Protein AF-A0A7D9D188-F1 (afdb_monomer)

Solvent-accessible surface area (backbone atoms only — not comparable to full-atom values): 8236 Å² total; per-residue (Å²): 140,84,86,80,82,79,81,78,79,70,70,70,70,59,57,54,55,50,53,53,52,50,51,52,51,54,50,52,52,49,52,51,51,50,53,53,51,50,52,52,54,49,52,53,52,53,50,50,49,39,63,75,71,56,71,59,84,74,55,72,69,56,54,47,49,55,50,55,50,52,50,52,51,54,51,41,43,72,74,37,50,71,63,43,50,53,51,52,51,50,49,63,72,70,53,53,80,68,51,58,52,52,53,50,52,51,52,54,49,53,54,49,51,51,53,49,50,51,30,62,76,64,74,38,96,71,79,77,84,83,89,63,87,79,82,84,126

pLDDT: mean 82.44, std 14.21, range [43.44, 97.19]

Radius of gyration: 33.03 Å; Cα contacts (8 Å, |Δi|>4): 12; chains: 1; bounding box: 96×45×80 Å

Secondary structure (DSSP, 8-state):
-----------HHHHHHHHHHHHHHHHHHHHHHHHHHHHHHHHHHHHHHHHHTT-SPPPHHHHHHHHHHHHHHHHHHHH-HHHHHHHHHHHHHH--HHHHHHHHHHHHHHHHHHHHHHHHHHT-SSS----SPPP--

Foldseek 3Di:
DDDDDDPPPDPPVVVVVVVVVVVVVVVVVVVVVVVVVVVVVVVVVVVVCCVVVVVDDDDPVVVVVVVVVVVVLVVCCVPPVPVSVVVVVVVVVPDDPVVVVVVVVVVVVVVVVVVVVVCVVQVHPDDHPP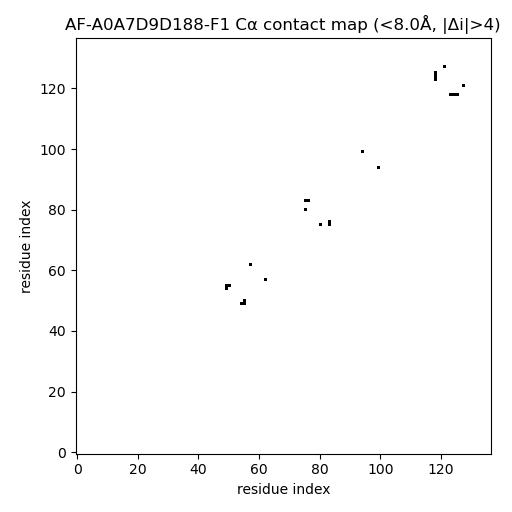PDDDDDD

Mean predicted aligned error: 13.17 Å

InterPro domains:
  IPR006808 ATP synthase F0 complex subunit G, mitochondrial [PF04718] (27-128)

Organism: Dekkera bruxellensis (NCBI:txid5007)

Sequence (137 aa):
MFARQGIRSASRFGVRKASTASSVVSKVTGFANCSWYWTKVFGNVAKQIYIKEGLTPPNASEFRKVYDDAVKQGLLLVRDPKRYSTSLLRVAQTSTSGDYLKYGCYLIQILGFFALGEIVGRRKLAGYPDYGPKKSD

Structure (mmCIF, N/CA/C/O backbone):
data_AF-A0A7D9D188-F1
#
_entry.id   AF-A0A7D9D188-F1
#
loop_
_atom_site.group_PDB
_atom_site.id
_atom_site.type_symbol
_atom_site.label_atom_id
_atom_site.label_alt_id
_atom_site.label_comp_id
_atom_site.label_asym_id
_atom_site.label_entity_id
_atom_site.label_seq_id
_atom_site.pdbx_PDB_ins_code
_atom_site.Cartn_x
_atom_site.Cartn_y
_atom_site.Cartn_z
_atom_site.occupancy
_atom_site.B_iso_or_equiv
_atom_site.auth_seq_id
_atom_site.auth_comp_id
_atom_site.auth_asym_id
_atom_site.auth_atom_id
_atom_site.pdbx_PDB_model_num
ATOM 1 N N . MET A 1 1 ? 67.369 6.389 -58.661 1.00 43.44 1 MET A N 1
ATOM 2 C CA . MET A 1 1 ? 66.670 5.710 -57.548 1.00 43.44 1 MET A CA 1
ATOM 3 C C . MET A 1 1 ? 65.295 6.350 -57.408 1.00 43.44 1 MET A C 1
ATOM 5 O O . MET A 1 1 ? 65.220 7.486 -56.967 1.00 43.44 1 MET A O 1
ATOM 9 N N . PHE A 1 2 ? 64.230 5.688 -57.870 1.00 45.62 2 PHE A N 1
ATOM 10 C CA . PHE A 1 2 ? 62.866 6.237 -57.867 1.00 45.62 2 PHE A CA 1
ATOM 11 C C . PHE A 1 2 ? 61.974 5.379 -56.963 1.00 45.62 2 PHE A C 1
ATOM 13 O O . PHE A 1 2 ? 61.630 4.254 -57.319 1.00 45.62 2 PHE A O 1
ATOM 20 N N . ALA A 1 3 ? 61.623 5.891 -55.782 1.00 54.41 3 ALA A N 1
ATOM 21 C CA . ALA A 1 3 ? 60.691 5.239 -54.867 1.00 54.41 3 ALA A CA 1
ATOM 22 C C . ALA A 1 3 ? 59.252 5.645 -55.224 1.00 54.41 3 ALA A C 1
ATOM 24 O O . ALA A 1 3 ? 58.850 6.794 -55.049 1.00 54.41 3 ALA A O 1
ATOM 25 N N . ARG A 1 4 ? 58.471 4.694 -55.744 1.00 49.12 4 ARG A N 1
ATOM 26 C CA . ARG A 1 4 ? 57.026 4.840 -55.960 1.00 49.12 4 ARG A CA 1
ATOM 27 C C . ARG A 1 4 ? 56.308 4.777 -54.609 1.00 49.12 4 ARG A C 1
ATOM 29 O O . ARG A 1 4 ? 56.169 3.700 -54.036 1.00 49.12 4 ARG A O 1
ATOM 36 N N . GLN A 1 5 ? 55.829 5.914 -54.110 1.00 55.44 5 GLN A N 1
ATOM 37 C CA . GLN A 1 5 ? 54.854 5.944 -53.020 1.00 55.44 5 GLN A CA 1
ATOM 38 C C . GLN A 1 5 ? 53.519 5.394 -53.539 1.00 55.44 5 GLN A C 1
ATOM 40 O O . GLN A 1 5 ? 52.831 6.024 -54.340 1.00 55.44 5 GLN A O 1
ATOM 45 N N . GLY A 1 6 ? 53.173 4.180 -53.113 1.00 49.69 6 GLY A N 1
ATOM 46 C CA . GLY A 1 6 ? 51.873 3.578 -53.381 1.00 49.69 6 GLY A CA 1
ATOM 47 C C . GLY A 1 6 ? 50.781 4.311 -52.607 1.00 49.69 6 GLY A C 1
ATOM 48 O O . GLY A 1 6 ? 50.671 4.168 -51.390 1.00 49.69 6 GLY A O 1
ATOM 49 N N . ILE A 1 7 ? 49.958 5.082 -53.316 1.00 52.84 7 ILE A N 1
ATOM 50 C CA . ILE A 1 7 ? 48.734 5.680 -52.781 1.00 52.84 7 ILE A CA 1
ATOM 51 C C . ILE A 1 7 ? 47.761 4.535 -52.476 1.00 52.84 7 ILE A C 1
ATOM 53 O O . ILE A 1 7 ? 47.084 4.014 -53.360 1.00 52.84 7 ILE A O 1
ATOM 57 N N . ARG A 1 8 ? 47.689 4.120 -51.207 1.00 52.66 8 ARG A N 1
ATOM 58 C CA . ARG A 1 8 ? 46.607 3.261 -50.718 1.00 52.66 8 ARG A CA 1
ATOM 59 C C . ARG A 1 8 ? 45.320 4.082 -50.714 1.00 52.66 8 ARG A C 1
ATOM 61 O O . ARG A 1 8 ? 45.038 4.815 -49.770 1.00 52.66 8 ARG A O 1
ATOM 68 N N . SER A 1 9 ? 44.543 3.968 -51.788 1.00 54.34 9 SER A N 1
ATOM 69 C CA . SER A 1 9 ? 43.166 4.457 -51.847 1.00 54.34 9 SER A CA 1
ATOM 70 C C . SER A 1 9 ? 42.304 3.614 -50.900 1.00 54.34 9 SER A C 1
ATOM 72 O O . SER A 1 9 ? 41.729 2.600 -51.286 1.00 54.34 9 SER A O 1
ATOM 74 N N . ALA A 1 10 ? 42.265 3.990 -49.620 1.00 59.41 10 ALA A N 1
ATOM 75 C CA . ALA A 1 10 ? 41.284 3.455 -48.688 1.00 59.41 10 ALA A CA 1
ATOM 76 C C . ALA A 1 10 ? 39.907 3.982 -49.108 1.00 59.41 10 ALA A C 1
ATOM 78 O O . ALA A 1 10 ? 39.675 5.193 -49.155 1.00 59.41 10 ALA A O 1
ATOM 79 N N . SER A 1 11 ? 38.993 3.073 -49.439 1.00 53.34 11 SER A N 1
ATOM 80 C CA . SER A 1 11 ? 37.622 3.381 -49.835 1.00 53.34 11 SER A CA 1
ATOM 81 C C . SER A 1 11 ? 36.931 4.257 -48.778 1.00 53.34 11 SER A C 1
ATOM 83 O O . SER A 1 11 ? 36.453 3.771 -47.751 1.00 53.34 11 SER A O 1
ATOM 85 N N . ARG A 1 12 ? 36.831 5.565 -49.047 1.00 54.19 12 ARG A N 1
ATOM 86 C CA . ARG A 1 12 ? 36.187 6.587 -48.191 1.00 54.19 12 ARG A CA 1
ATOM 87 C C . ARG A 1 12 ? 34.691 6.336 -47.938 1.00 54.19 12 ARG A C 1
ATOM 89 O O . ARG A 1 12 ? 34.071 7.032 -47.138 1.00 54.19 12 ARG A O 1
ATOM 96 N N . PHE A 1 13 ? 34.109 5.345 -48.612 1.00 52.25 13 PHE A N 1
ATOM 97 C CA . PHE A 1 13 ? 32.695 4.994 -48.527 1.00 52.25 13 PHE A CA 1
ATOM 98 C C . PHE A 1 13 ? 32.339 4.184 -47.263 1.00 52.25 13 PHE A C 1
ATOM 100 O O . PHE A 1 13 ? 31.238 4.334 -46.738 1.00 52.25 13 PHE A O 1
ATOM 107 N N . GLY A 1 14 ? 33.270 3.387 -46.719 1.00 50.88 14 GLY A N 1
ATOM 108 C CA . GLY A 1 14 ? 33.052 2.603 -45.489 1.00 50.88 14 GLY A CA 1
ATOM 109 C C . GLY A 1 14 ? 33.194 3.419 -44.196 1.00 50.88 14 GLY A C 1
ATOM 110 O O . GLY A 1 14 ? 32.426 3.240 -43.255 1.00 50.88 14 GLY A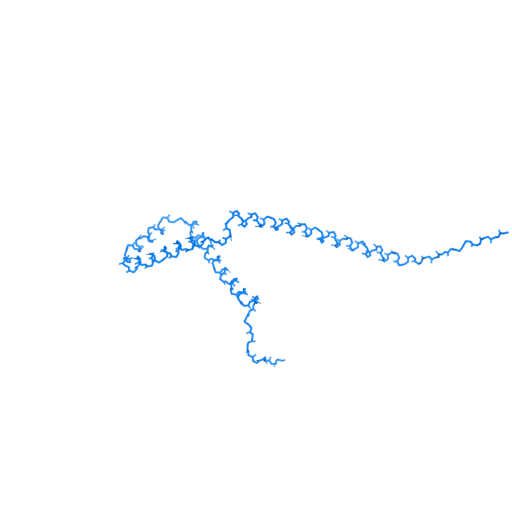 O 1
ATOM 111 N N . VAL A 1 15 ? 34.118 4.387 -44.176 1.00 55.69 15 VAL A N 1
ATOM 112 C CA . VAL A 1 15 ? 34.402 5.237 -43.002 1.00 55.69 15 VAL A CA 1
ATOM 113 C C . VAL A 1 15 ? 33.246 6.198 -42.697 1.00 55.69 15 VAL A C 1
ATOM 115 O O . VAL A 1 15 ? 32.926 6.424 -41.535 1.00 55.69 15 VAL A O 1
ATOM 118 N N . ARG A 1 16 ? 32.561 6.714 -43.729 1.00 50.59 16 ARG A N 1
ATOM 119 C CA . ARG A 1 16 ? 31.411 7.621 -43.561 1.00 50.59 16 ARG A CA 1
ATOM 120 C C . ARG A 1 16 ? 30.158 6.913 -43.031 1.00 50.59 16 ARG A C 1
ATOM 122 O O . ARG A 1 16 ? 29.465 7.458 -42.176 1.00 50.59 16 ARG A O 1
ATOM 129 N N . LYS A 1 17 ? 29.887 5.678 -43.478 1.00 50.38 17 LYS A N 1
ATOM 130 C CA . LYS A 1 17 ? 28.786 4.862 -42.932 1.00 50.38 17 LYS A CA 1
ATOM 131 C C . LYS A 1 17 ? 29.062 4.438 -41.486 1.00 50.38 17 LYS A C 1
ATOM 133 O O . LYS A 1 17 ? 28.155 4.506 -40.662 1.00 50.38 17 LYS A O 1
ATOM 138 N N . ALA A 1 18 ? 30.315 4.108 -41.161 1.00 55.78 18 ALA A N 1
ATOM 139 C CA . ALA A 1 18 ? 30.745 3.861 -39.787 1.00 55.78 18 ALA A CA 1
ATOM 140 C C . ALA A 1 18 ? 30.608 5.114 -38.899 1.00 55.78 18 ALA A C 1
ATOM 142 O O . ALA A 1 18 ? 30.094 5.010 -37.794 1.00 55.78 18 ALA A O 1
ATOM 143 N N . SER A 1 19 ? 30.959 6.316 -39.377 1.00 60.62 19 SER A N 1
ATOM 144 C CA . SER A 1 19 ? 30.835 7.552 -38.581 1.00 60.62 19 SER A CA 1
ATOM 145 C C . SER A 1 19 ? 29.387 7.978 -38.307 1.00 60.62 19 SER A C 1
ATOM 147 O O . SER A 1 19 ? 29.084 8.487 -37.225 1.00 60.62 19 SER A O 1
ATOM 149 N N . THR A 1 20 ? 28.471 7.760 -39.258 1.00 63.81 20 THR A N 1
ATOM 150 C CA . THR A 1 20 ? 27.040 8.046 -39.062 1.00 63.81 20 THR A CA 1
ATOM 151 C C . THR A 1 20 ? 26.389 7.007 -38.147 1.00 63.81 20 THR A C 1
ATOM 153 O O . THR A 1 20 ? 25.626 7.386 -37.260 1.00 63.81 20 THR A O 1
ATOM 156 N N . ALA A 1 21 ? 26.744 5.722 -38.286 1.00 68.81 21 ALA A N 1
ATOM 157 C CA . ALA A 1 21 ? 26.310 4.667 -37.370 1.00 68.81 21 ALA A CA 1
ATOM 158 C C . ALA A 1 21 ? 26.800 4.926 -35.935 1.00 68.81 21 ALA A C 1
ATOM 160 O O . ALA A 1 21 ? 25.999 4.887 -35.003 1.00 68.81 21 ALA A O 1
ATOM 161 N N . SER A 1 22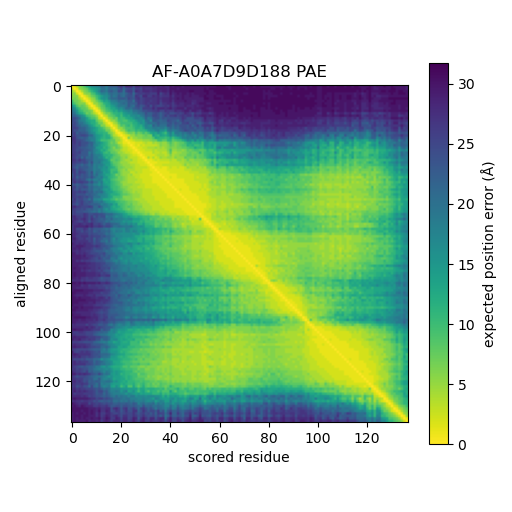 ? 28.069 5.306 -35.758 1.00 70.00 22 SER A N 1
ATOM 162 C CA . SER A 1 22 ? 28.623 5.675 -34.450 1.00 70.00 22 SER A CA 1
ATOM 163 C C . SER A 1 22 ? 27.899 6.870 -33.828 1.00 70.00 22 SER A C 1
ATOM 165 O O . SER A 1 22 ? 27.622 6.858 -32.637 1.00 70.00 22 SER A O 1
ATOM 167 N N . SER A 1 23 ? 27.507 7.867 -34.627 1.00 75.94 23 SER A N 1
ATOM 168 C CA . SER A 1 23 ? 26.786 9.051 -34.135 1.00 75.94 23 SER A CA 1
ATOM 169 C C . SER A 1 23 ? 25.352 8.740 -33.680 1.00 75.94 23 SER A C 1
ATOM 171 O O . SER A 1 23 ? 24.878 9.314 -32.701 1.00 75.94 23 SER A O 1
ATOM 173 N N . VAL A 1 24 ? 24.647 7.829 -34.365 1.00 79.62 24 VAL A N 1
ATOM 174 C CA . VAL A 1 24 ? 23.312 7.358 -33.945 1.00 79.62 24 VAL A CA 1
ATOM 175 C C . VAL A 1 24 ? 23.417 6.511 -32.680 1.00 79.62 24 VAL A C 1
ATOM 177 O O . VAL A 1 24 ? 22.660 6.736 -31.737 1.00 79.62 24 VAL A O 1
ATOM 180 N N . VAL A 1 25 ? 24.397 5.606 -32.616 1.00 82.06 25 VAL A N 1
ATOM 181 C CA . VAL A 1 25 ? 24.670 4.809 -31.414 1.00 82.06 25 VAL A CA 1
ATOM 182 C C . VAL A 1 25 ? 24.986 5.719 -30.225 1.00 82.06 25 VAL A C 1
ATOM 184 O O . VAL A 1 25 ? 24.383 5.541 -29.174 1.00 82.06 25 VAL A O 1
ATOM 187 N N . SER A 1 26 ? 25.825 6.747 -30.389 1.00 79.75 26 SER A N 1
ATOM 188 C CA . SER A 1 26 ? 26.129 7.717 -29.325 1.00 79.75 26 SER A CA 1
ATOM 189 C C . SER A 1 26 ? 24.906 8.500 -28.833 1.00 79.75 26 SER A C 1
ATOM 191 O O . SER A 1 26 ? 24.807 8.807 -27.647 1.00 79.75 26 SER A O 1
ATOM 193 N N . LYS A 1 27 ? 23.948 8.820 -29.714 1.00 85.06 27 LYS A N 1
ATOM 194 C CA . LYS A 1 27 ? 22.692 9.471 -29.307 1.00 85.06 27 LYS A CA 1
ATOM 195 C C . LYS A 1 27 ? 21.794 8.516 -28.526 1.00 85.06 27 LYS A C 1
ATOM 197 O O . LYS A 1 27 ? 21.291 8.891 -27.471 1.00 85.06 27 LYS A O 1
ATOM 202 N N . VAL A 1 28 ? 21.621 7.282 -29.005 1.00 86.50 28 VAL A N 1
ATOM 203 C CA . VAL A 1 28 ? 20.811 6.259 -28.321 1.00 86.50 28 VAL A CA 1
ATOM 204 C C . VAL A 1 28 ? 21.410 5.906 -26.960 1.00 86.50 28 VAL A C 1
ATOM 206 O O . VAL A 1 28 ? 20.672 5.825 -25.981 1.00 86.50 28 VAL A O 1
ATOM 209 N N . THR A 1 29 ? 22.735 5.772 -26.851 1.00 86.25 29 THR A N 1
ATOM 210 C CA . THR A 1 29 ? 23.394 5.549 -25.556 1.00 86.25 29 THR A CA 1
ATOM 211 C C . THR 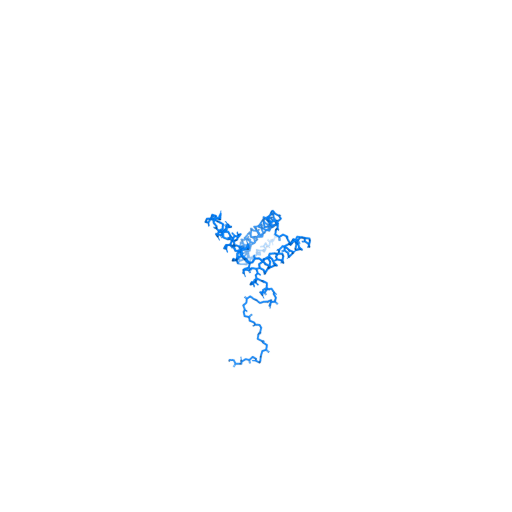A 1 29 ? 23.261 6.759 -24.634 1.00 86.25 29 THR A C 1
ATOM 213 O O . THR A 1 29 ? 23.048 6.579 -23.439 1.00 86.25 29 THR A O 1
ATOM 216 N N . GLY A 1 30 ? 23.284 7.986 -25.166 1.00 85.06 30 GLY A N 1
ATOM 217 C CA . GLY A 1 30 ? 22.968 9.201 -24.409 1.00 85.06 30 GLY A CA 1
ATOM 218 C C . GLY A 1 30 ? 21.557 9.184 -23.805 1.00 85.06 30 GLY A C 1
ATOM 219 O O . GLY A 1 30 ? 21.396 9.434 -22.609 1.00 85.06 30 GLY A O 1
ATOM 220 N N . PHE A 1 31 ? 20.541 8.816 -24.594 1.00 90.38 31 PHE A N 1
ATOM 221 C CA . PHE A 1 31 ? 19.163 8.670 -24.105 1.00 90.38 31 PHE A CA 1
ATOM 222 C C . PHE A 1 31 ? 19.010 7.518 -23.106 1.00 90.38 31 PHE A C 1
ATOM 224 O O . PHE A 1 31 ? 18.349 7.689 -22.083 1.00 90.38 31 PHE A O 1
ATOM 231 N N . ALA A 1 32 ? 19.652 6.375 -23.358 1.00 90.69 32 ALA A N 1
ATOM 232 C CA . ALA A 1 32 ? 19.644 5.239 -22.441 1.00 90.69 32 ALA A CA 1
ATOM 233 C C . ALA A 1 32 ? 20.279 5.601 -21.090 1.00 90.69 32 ALA A C 1
ATOM 235 O O . ALA A 1 32 ? 19.707 5.303 -20.045 1.00 90.69 32 ALA A O 1
ATOM 236 N N . ASN A 1 33 ? 21.409 6.314 -21.096 1.00 89.75 33 ASN A N 1
ATOM 237 C CA . ASN A 1 33 ? 22.071 6.784 -19.878 1.00 89.75 33 ASN A CA 1
ATOM 238 C C . ASN A 1 33 ? 21.206 7.790 -19.106 1.00 89.75 33 ASN A C 1
ATOM 240 O O . ASN A 1 33 ? 21.121 7.708 -17.881 1.00 89.75 33 ASN A O 1
ATOM 244 N N . CYS A 1 34 ? 20.530 8.703 -19.811 1.00 90.88 34 CYS A N 1
ATOM 245 C CA . CYS A 1 34 ? 19.592 9.646 -19.202 1.00 90.88 34 CYS A CA 1
ATOM 246 C C . CYS A 1 34 ? 18.407 8.912 -18.552 1.00 90.88 34 CYS A C 1
ATOM 248 O O . CYS A 1 34 ? 18.120 9.116 -17.374 1.00 90.88 34 CYS A O 1
ATOM 250 N N . SER A 1 35 ? 17.766 7.996 -19.283 1.00 93.00 35 SER A N 1
ATOM 251 C CA . SER A 1 35 ? 16.670 7.173 -18.759 1.00 93.00 35 SER A CA 1
ATOM 252 C C . SER A 1 35 ? 17.112 6.353 -17.545 1.00 93.00 35 SER A C 1
ATOM 254 O O . SER A 1 35 ? 16.436 6.347 -16.521 1.00 93.00 35 SER A O 1
ATOM 256 N N . TRP A 1 36 ? 18.289 5.731 -17.611 1.00 95.75 36 TRP A N 1
ATOM 257 C CA . TRP A 1 36 ? 18.856 4.959 -16.510 1.00 95.75 36 TRP A CA 1
ATOM 258 C C . TRP A 1 36 ? 19.091 5.804 -15.255 1.00 95.75 36 TRP A C 1
ATOM 260 O O . TRP A 1 36 ? 18.781 5.369 -14.144 1.00 95.75 36 TRP A O 1
ATOM 270 N N . TYR A 1 37 ? 19.607 7.023 -15.423 1.00 94.44 37 TYR A N 1
ATOM 271 C CA . TYR A 1 37 ? 19.774 7.967 -14.324 1.00 94.44 37 TYR A CA 1
ATOM 272 C C . TYR A 1 37 ? 18.426 8.317 -13.680 1.00 94.44 37 TYR A C 1
ATOM 274 O O . TYR A 1 37 ? 18.280 8.183 -12.464 1.00 94.44 37 TYR A O 1
ATOM 282 N N . TRP A 1 38 ? 17.416 8.674 -14.479 1.00 96.88 38 TRP A N 1
ATOM 283 C CA . TRP A 1 38 ? 16.085 9.008 -13.964 1.00 96.88 38 TRP A CA 1
ATOM 284 C C . TRP A 1 38 ? 15.401 7.832 -13.272 1.00 96.88 38 TRP A C 1
ATOM 286 O O . TRP A 1 38 ? 14.811 8.023 -12.213 1.00 96.88 38 TRP A O 1
ATOM 296 N N . THR A 1 39 ? 15.554 6.610 -13.782 1.00 96.19 39 THR A N 1
ATOM 297 C CA . THR A 1 39 ? 15.054 5.397 -13.119 1.00 96.19 39 THR A CA 1
ATOM 298 C C . THR A 1 39 ? 15.679 5.211 -11.735 1.00 96.19 39 THR A C 1
ATOM 300 O O . THR A 1 39 ? 14.979 4.877 -10.779 1.00 96.19 39 THR A O 1
ATOM 303 N N . LYS A 1 40 ? 16.983 5.477 -11.578 1.00 96.88 40 LYS A N 1
ATOM 304 C CA . LYS A 1 40 ? 17.653 5.413 -10.268 1.00 96.88 40 LYS A CA 1
ATOM 305 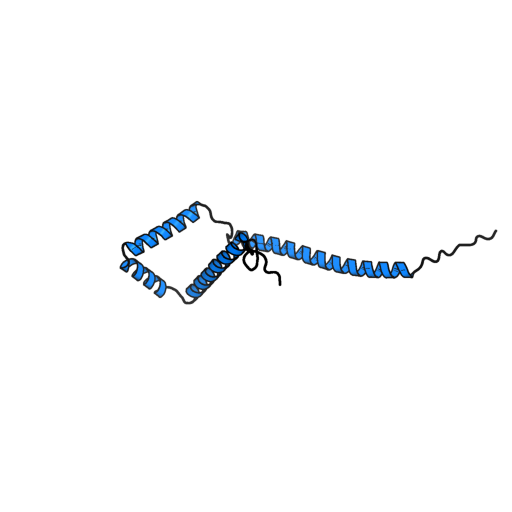C C . LYS A 1 40 ? 17.163 6.491 -9.308 1.00 96.88 40 LYS A C 1
ATOM 307 O O . LYS A 1 40 ? 16.927 6.201 -8.136 1.00 96.88 40 LYS A O 1
ATOM 312 N N . VAL A 1 41 ? 17.019 7.726 -9.789 1.00 97.19 41 VAL A N 1
ATOM 313 C CA . VAL A 1 41 ? 16.489 8.834 -8.981 1.00 97.19 41 VAL A CA 1
ATOM 314 C C . VAL A 1 41 ? 15.071 8.509 -8.527 1.00 97.19 41 VAL A C 1
ATOM 316 O O . VAL A 1 41 ? 14.788 8.569 -7.333 1.00 97.19 41 VAL A O 1
ATOM 319 N N . PHE A 1 42 ? 14.219 8.066 -9.452 1.00 97.12 42 PHE A N 1
ATOM 320 C CA . PHE A 1 42 ? 12.862 7.629 -9.153 1.00 97.12 42 PHE A CA 1
ATOM 321 C C . PHE A 1 42 ? 12.842 6.506 -8.111 1.00 97.12 42 PHE A C 1
ATOM 323 O O . PHE A 1 42 ? 12.104 6.603 -7.138 1.00 97.12 42 PHE A O 1
ATOM 330 N N . GLY A 1 43 ? 13.700 5.489 -8.244 1.00 96.50 43 GLY A N 1
ATOM 331 C CA . GLY A 1 43 ? 13.809 4.408 -7.261 1.00 96.50 43 GLY A CA 1
ATOM 332 C C . GLY A 1 43 ? 14.182 4.897 -5.855 1.00 96.50 43 GLY A C 1
ATOM 333 O O . GLY A 1 43 ? 13.597 4.450 -4.870 1.00 96.50 43 GLY A O 1
ATOM 334 N N . ASN A 1 44 ? 15.104 5.857 -5.744 1.00 96.06 44 ASN A N 1
ATOM 335 C CA . ASN A 1 44 ? 15.474 6.446 -4.454 1.00 96.06 44 ASN A CA 1
ATOM 336 C C . ASN A 1 44 ? 14.344 7.292 -3.852 1.00 96.06 44 ASN A C 1
ATOM 338 O O . ASN A 1 44 ? 14.093 7.199 -2.652 1.00 96.06 44 ASN A O 1
ATOM 342 N N . VAL A 1 45 ? 13.644 8.079 -4.671 1.00 96.88 45 VAL A N 1
ATOM 343 C CA . VAL A 1 45 ? 12.490 8.878 -4.228 1.00 96.88 45 VAL A CA 1
ATOM 344 C C . VAL A 1 45 ? 11.347 7.964 -3.785 1.00 96.88 45 VAL A C 1
ATOM 346 O O . VAL A 1 45 ? 10.822 8.127 -2.686 1.00 96.88 45 VAL A O 1
ATOM 349 N N . ALA A 1 46 ? 11.022 6.940 -4.575 1.00 95.56 46 ALA A N 1
ATOM 350 C CA . ALA A 1 46 ? 10.016 5.942 -4.229 1.00 95.56 46 ALA A CA 1
ATOM 351 C C . ALA A 1 46 ? 10.358 5.225 -2.914 1.00 95.56 46 ALA A C 1
ATOM 353 O O . ALA A 1 46 ? 9.487 5.039 -2.070 1.00 95.56 46 ALA A O 1
ATOM 354 N N . LYS A 1 47 ? 11.636 4.890 -2.689 1.00 94.75 47 LYS A N 1
ATOM 355 C CA . LYS A 1 47 ? 12.099 4.297 -1.427 1.00 94.75 47 LYS A CA 1
ATOM 356 C C . LYS A 1 47 ? 11.906 5.235 -0.234 1.00 94.75 47 LYS A C 1
ATOM 358 O O . LYS A 1 47 ? 11.500 4.778 0.832 1.00 94.75 47 LYS A O 1
ATOM 363 N N . GLN A 1 48 ? 12.194 6.526 -0.391 1.00 95.75 48 GLN A N 1
ATOM 364 C CA . GLN A 1 48 ? 11.976 7.505 0.677 1.00 95.75 48 GLN A CA 1
ATOM 365 C C . GLN A 1 48 ? 10.495 7.611 1.036 1.00 95.75 48 GLN A C 1
ATOM 367 O O . GLN A 1 48 ? 10.166 7.567 2.218 1.00 95.75 48 GLN A O 1
ATOM 372 N N . ILE A 1 49 ? 9.618 7.681 0.032 1.00 95.00 49 ILE A N 1
ATOM 373 C CA . ILE A 1 49 ? 8.165 7.715 0.229 1.00 95.00 49 ILE A CA 1
ATOM 374 C C . ILE A 1 49 ? 7.693 6.429 0.915 1.00 95.00 49 ILE A C 1
ATOM 376 O O . ILE A 1 49 ? 6.991 6.503 1.912 1.00 95.00 49 ILE A O 1
ATOM 380 N N . TYR A 1 50 ? 8.146 5.257 0.460 1.00 92.88 50 TYR A N 1
ATOM 381 C CA . TYR A 1 50 ? 7.775 3.967 1.049 1.00 92.88 50 TYR A CA 1
ATOM 382 C C . TYR A 1 50 ? 8.059 3.889 2.555 1.00 92.88 50 TYR A C 1
ATOM 384 O O . TYR A 1 50 ? 7.227 3.410 3.323 1.00 92.88 50 TYR A O 1
ATOM 392 N N . ILE A 1 51 ? 9.222 4.391 2.982 1.00 94.25 51 ILE A N 1
ATOM 393 C CA . ILE A 1 51 ? 9.610 4.418 4.398 1.00 94.25 51 ILE A CA 1
ATOM 394 C C . ILE A 1 51 ? 8.843 5.510 5.158 1.00 94.25 51 ILE A C 1
ATOM 396 O O . ILE A 1 51 ? 8.392 5.270 6.273 1.00 94.25 51 ILE A O 1
ATOM 400 N N . LYS A 1 52 ? 8.691 6.705 4.571 1.00 94.38 52 LYS A N 1
ATOM 401 C CA . LYS A 1 52 ? 8.011 7.856 5.192 1.00 94.38 52 LYS A CA 1
ATOM 402 C C . LYS A 1 52 ? 6.525 7.606 5.435 1.00 94.38 52 LYS A C 1
ATOM 404 O O . LYS A 1 52 ? 6.030 7.964 6.495 1.00 94.38 52 LYS A O 1
ATOM 409 N N . GLU A 1 53 ? 5.854 6.986 4.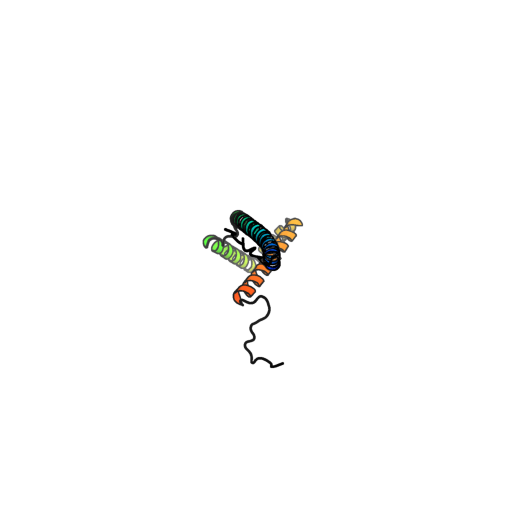473 1.00 89.94 53 GLU A N 1
ATOM 410 C CA . GLU A 1 53 ? 4.424 6.666 4.524 1.00 89.94 53 GLU A CA 1
ATOM 411 C C . GLU A 1 53 ? 4.139 5.362 5.286 1.00 89.94 53 GLU A C 1
ATOM 413 O O . GLU A 1 53 ? 2.988 4.957 5.407 1.00 89.94 53 GLU A O 1
ATOM 418 N N . GLY A 1 54 ? 5.172 4.670 5.786 1.00 87.81 54 GLY A N 1
ATOM 419 C CA . GLY A 1 54 ? 4.986 3.429 6.535 1.00 87.81 54 GLY A CA 1
ATOM 420 C C . GLY A 1 54 ? 4.303 2.329 5.718 1.00 87.81 54 GLY A C 1
ATOM 421 O O . GLY A 1 54 ? 3.571 1.521 6.277 1.00 87.81 54 GLY A O 1
ATOM 422 N N . LEU A 1 55 ? 4.559 2.262 4.403 1.00 85.69 55 LEU A N 1
ATOM 423 C CA . LEU A 1 55 ? 4.002 1.232 3.506 1.00 85.69 55 LEU A CA 1
ATOM 424 C C . LEU A 1 55 ? 4.590 -0.168 3.755 1.00 85.69 55 LEU A C 1
ATOM 426 O O . LEU A 1 55 ? 4.268 -1.124 3.048 1.00 85.69 55 LEU A O 1
ATOM 430 N N . THR A 1 56 ? 5.470 -0.294 4.748 1.00 86.88 56 THR A N 1
ATOM 431 C CA . THR A 1 56 ? 5.931 -1.579 5.257 1.00 86.88 56 THR A CA 1
ATOM 432 C C . THR A 1 56 ? 4.768 -2.368 5.844 1.00 86.88 56 THR A C 1
ATOM 434 O O . THR A 1 56 ? 3.943 -1.786 6.550 1.00 86.88 56 THR A O 1
ATOM 437 N N . PRO A 1 57 ? 4.712 -3.692 5.618 1.00 86.56 57 PRO A N 1
ATOM 438 C CA . PRO A 1 57 ? 3.712 -4.521 6.268 1.00 86.56 57 PRO A CA 1
ATOM 439 C C . PRO A 1 57 ? 3.799 -4.329 7.794 1.00 86.56 57 PRO A C 1
ATOM 441 O O . PRO A 1 57 ? 4.910 -4.338 8.337 1.00 86.56 57 PRO A O 1
ATOM 444 N N . PRO A 1 58 ? 2.659 -4.120 8.474 1.00 87.75 58 PRO A N 1
ATOM 445 C CA . PRO A 1 58 ? 2.647 -3.804 9.893 1.00 87.75 58 PRO A CA 1
ATOM 446 C C . PRO A 1 58 ? 3.105 -4.993 10.741 1.00 87.75 58 PRO A C 1
ATOM 448 O O . PRO A 1 58 ? 3.159 -6.141 10.287 1.00 87.75 58 PRO A O 1
ATOM 451 N N . ASN A 1 59 ? 3.443 -4.722 12.000 1.00 91.56 59 ASN A N 1
ATOM 452 C CA . ASN A 1 59 ? 3.885 -5.774 12.911 1.00 91.56 59 ASN A CA 1
ATOM 453 C C . ASN A 1 59 ? 2.711 -6.712 13.264 1.00 91.56 59 ASN A C 1
ATOM 455 O O . ASN A 1 59 ? 1.551 -6.300 13.310 1.00 91.56 59 ASN A O 1
ATOM 459 N N . ALA A 1 60 ? 2.997 -7.974 13.594 1.00 91.88 60 ALA A N 1
ATOM 460 C CA . ALA A 1 60 ? 1.985 -8.957 13.993 1.00 91.88 60 ALA A CA 1
ATOM 461 C C . ALA A 1 60 ? 1.128 -8.486 15.187 1.00 91.88 60 ALA A C 1
ATOM 463 O O . ALA A 1 60 ? -0.050 -8.828 15.296 1.00 91.88 60 ALA A O 1
ATOM 464 N N . SER A 1 61 ? 1.696 -7.663 16.074 1.00 92.12 61 SER A N 1
ATOM 465 C CA . SER A 1 61 ? 0.971 -7.056 17.194 1.00 92.12 61 SER A CA 1
ATOM 466 C C . SER A 1 61 ? -0.080 -6.034 16.750 1.00 92.12 61 SER A C 1
ATOM 468 O O . SER A 1 61 ? -1.149 -5.963 17.351 1.00 92.12 61 SER A O 1
ATOM 470 N N . GLU A 1 62 ? 0.187 -5.262 15.698 1.00 90.25 62 GLU A N 1
ATOM 471 C CA . GLU A 1 62 ? -0.756 -4.291 15.133 1.00 90.25 62 GLU A CA 1
ATOM 472 C C . GLU A 1 62 ? -1.884 -4.999 14.391 1.00 90.25 62 GLU A C 1
ATOM 474 O O . GLU A 1 62 ? -3.050 -4.666 14.594 1.00 90.25 62 GLU A O 1
ATOM 479 N N . PHE A 1 63 ? -1.559 -6.052 13.634 1.00 92.12 63 PHE A N 1
ATOM 480 C CA . PHE A 1 63 ? -2.565 -6.927 13.030 1.00 92.12 63 PHE A CA 1
ATOM 481 C C . PHE A 1 63 ? -3.524 -7.504 14.072 1.00 92.12 63 PHE A C 1
ATOM 483 O O . PHE A 1 63 ? -4.741 -7.454 13.890 1.00 92.12 63 PHE A O 1
ATOM 490 N N . ARG A 1 64 ? -2.987 -8.006 15.192 1.00 94.06 64 ARG A N 1
ATOM 491 C CA . ARG A 1 64 ? -3.810 -8.529 16.284 1.00 94.06 64 ARG A CA 1
ATOM 492 C C . ARG A 1 64 ? -4.726 -7.459 16.869 1.00 94.06 64 ARG A C 1
ATOM 494 O O . ARG A 1 64 ? -5.894 -7.744 17.090 1.00 94.06 64 ARG A O 1
ATOM 501 N N . LYS A 1 65 ? -4.229 -6.235 17.076 1.00 95.19 65 LYS A N 1
ATOM 502 C CA . LYS A 1 65 ? -5.053 -5.123 17.580 1.00 95.19 65 LYS A CA 1
ATOM 503 C C . LYS A 1 65 ? -6.239 -4.836 16.662 1.00 95.19 65 LYS A C 1
ATOM 505 O O . LYS A 1 65 ? -7.365 -4.794 17.142 1.00 95.19 65 LYS A O 1
ATOM 510 N N . VAL A 1 66 ? -6.000 -4.700 15.356 1.00 93.69 66 VAL A N 1
ATOM 511 C CA . VAL A 1 66 ? -7.069 -4.432 14.378 1.00 93.69 66 VAL A CA 1
ATOM 512 C C . VAL A 1 66 ? -8.102 -5.559 14.372 1.00 93.69 66 VAL A C 1
ATOM 514 O O . VAL A 1 66 ? -9.302 -5.292 14.359 1.00 93.69 66 VAL A O 1
ATOM 517 N N . TYR A 1 67 ? -7.652 -6.814 14.429 1.00 94.38 67 TYR A N 1
ATOM 518 C CA . TYR A 1 67 ? -8.549 -7.964 14.483 1.00 94.38 67 TYR A CA 1
ATOM 519 C C . TYR A 1 67 ? -9.370 -8.003 15.779 1.00 94.38 67 TYR A C 1
ATOM 521 O O . TYR A 1 67 ? -10.592 -8.132 15.733 1.00 94.38 67 TYR A O 1
ATOM 529 N N . ASP A 1 68 ? -8.719 -7.836 16.932 1.00 95.19 68 ASP A N 1
ATOM 530 C CA . ASP A 1 68 ? -9.381 -7.811 18.237 1.00 95.19 68 ASP A CA 1
ATOM 531 C C . ASP A 1 68 ? -10.418 -6.678 18.304 1.00 95.19 68 ASP A C 1
ATOM 533 O O . ASP A 1 68 ? -11.512 -6.864 18.839 1.00 95.19 68 ASP A O 1
ATOM 537 N N . ASP A 1 69 ? -10.111 -5.512 17.736 1.00 93.69 69 ASP A N 1
ATOM 538 C CA . ASP A 1 69 ? -11.028 -4.375 17.706 1.00 93.69 69 ASP A CA 1
ATOM 539 C C . ASP A 1 69 ? -12.202 -4.599 16.747 1.00 93.69 69 ASP A C 1
ATOM 541 O O . ASP A 1 69 ? -13.344 -4.311 17.115 1.00 93.69 69 ASP A O 1
ATOM 545 N N . ALA A 1 70 ? -11.972 -5.202 15.577 1.00 91.81 70 ALA A N 1
ATOM 546 C CA . ALA A 1 70 ? -13.041 -5.594 14.659 1.00 91.81 70 ALA A CA 1
ATOM 547 C C . ALA A 1 70 ? -14.000 -6.612 15.304 1.00 91.81 70 ALA A C 1
ATOM 549 O O . ALA A 1 70 ? -15.222 -6.460 15.232 1.00 91.81 70 ALA A O 1
ATOM 550 N N . VAL A 1 71 ? -13.461 -7.616 16.003 1.00 94.00 71 VAL A N 1
ATOM 551 C CA . VAL A 1 71 ? -14.264 -8.617 16.720 1.00 94.00 71 VAL A CA 1
ATOM 552 C C . VAL A 1 71 ? -15.066 -7.972 17.850 1.00 94.00 71 VAL A C 1
ATOM 554 O O . VAL A 1 71 ? -16.262 -8.241 17.978 1.00 94.00 71 VAL A O 1
ATOM 557 N N . LYS A 1 72 ? -14.460 -7.083 18.648 1.00 91.69 72 LYS A N 1
ATOM 558 C CA . LYS A 1 72 ? -15.178 -6.343 19.702 1.00 91.69 72 LYS A CA 1
ATOM 559 C C . LYS A 1 72 ? -16.319 -5.510 19.124 1.00 91.69 72 LYS A C 1
ATOM 561 O O . LYS A 1 72 ? -17.410 -5.518 19.688 1.00 91.69 72 LYS A O 1
ATOM 566 N N . GLN A 1 73 ? -16.093 -4.817 18.008 1.00 87.94 73 GLN A N 1
ATOM 567 C CA . GLN A 1 73 ? -17.130 -4.032 17.332 1.00 87.94 73 GLN A CA 1
ATOM 568 C C . GLN A 1 73 ? -18.277 -4.916 16.830 1.00 87.94 73 GLN A C 1
ATOM 570 O O . GLN A 1 73 ? -19.441 -4.581 17.053 1.00 87.94 73 GLN A O 1
ATOM 575 N N . GLY A 1 74 ? -17.969 -6.073 16.237 1.00 87.94 74 GLY A N 1
ATOM 576 C CA . GLY A 1 74 ? -18.979 -7.055 15.833 1.00 87.94 74 GLY A CA 1
ATOM 577 C C . GLY A 1 74 ? -19.782 -7.595 17.021 1.00 87.94 74 GLY A C 1
ATOM 578 O O . GLY A 1 74 ? -21.006 -7.689 16.960 1.00 87.94 74 GLY A O 1
ATOM 579 N N . LEU A 1 75 ? -19.119 -7.874 18.145 1.00 89.50 75 LEU A N 1
ATOM 580 C CA . LEU A 1 75 ? -19.784 -8.345 19.360 1.00 89.50 75 LEU A CA 1
ATOM 581 C C . LEU A 1 75 ? -20.696 -7.270 19.976 1.00 89.50 75 LEU A C 1
ATOM 583 O O . LEU A 1 75 ? -21.777 -7.587 20.469 1.00 89.50 75 LEU A O 1
ATOM 587 N N . LEU A 1 76 ? -20.276 -6.001 19.939 1.00 86.81 76 LEU A N 1
ATOM 588 C CA . LEU A 1 76 ? -21.081 -4.861 20.388 1.00 86.81 76 LEU A CA 1
ATOM 589 C C . LEU A 1 76 ? -22.334 -4.673 19.529 1.00 86.81 76 LEU A C 1
ATOM 591 O O . LEU A 1 76 ? -23.395 -4.380 20.075 1.00 86.81 76 LEU A O 1
ATOM 595 N N . LEU A 1 77 ? -22.230 -4.887 18.215 1.00 86.81 77 LEU A N 1
ATOM 596 C CA . LEU A 1 77 ? -23.375 -4.845 17.306 1.00 86.81 77 LEU A CA 1
ATOM 597 C C . LEU A 1 77 ? -24.422 -5.916 17.658 1.00 86.81 77 LEU A C 1
ATOM 599 O O . LEU A 1 77 ? -25.615 -5.621 17.650 1.00 86.81 77 LEU A O 1
ATOM 603 N N . VAL A 1 78 ? -23.984 -7.134 17.995 1.00 89.00 78 VAL A N 1
ATOM 604 C CA . VAL A 1 78 ? -24.885 -8.242 18.362 1.00 89.00 78 VAL A CA 1
ATOM 605 C C . VAL A 1 78 ? -25.491 -8.047 19.753 1.00 89.00 78 VAL A C 1
ATOM 607 O O . VAL A 1 78 ? -26.676 -8.307 19.945 1.00 89.00 78 VAL A O 1
ATOM 610 N N . ARG A 1 79 ? -24.694 -7.597 20.730 1.00 88.81 79 ARG A N 1
ATOM 611 C CA . ARG A 1 79 ? -25.145 -7.429 22.119 1.00 88.81 79 ARG A CA 1
ATOM 612 C C . ARG A 1 79 ? -26.082 -6.242 22.299 1.00 88.81 79 ARG A C 1
ATOM 614 O O . ARG A 1 79 ? -27.125 -6.398 22.918 1.00 88.81 79 ARG A O 1
ATOM 621 N N . ASP A 1 80 ? -25.716 -5.084 21.753 1.00 86.62 80 ASP A N 1
ATOM 622 C CA . ASP A 1 80 ? -26.429 -3.822 21.963 1.00 86.62 80 ASP A CA 1
ATOM 623 C C . ASP A 1 80 ? -26.576 -3.034 20.647 1.00 86.62 80 ASP A C 1
ATOM 625 O O . ASP A 1 80 ? -25.947 -1.981 20.458 1.00 86.62 80 ASP A O 1
ATOM 629 N N . PRO A 1 81 ? -27.463 -3.471 19.734 1.00 84.06 81 PRO A N 1
ATOM 630 C CA . PRO A 1 81 ? -27.614 -2.845 18.419 1.00 84.06 81 PRO A CA 1
ATOM 631 C C . PRO A 1 81 ? -28.028 -1.368 18.506 1.00 84.06 81 PRO A C 1
ATOM 633 O O . PRO A 1 81 ? -27.603 -0.554 17.687 1.00 84.06 81 PRO A O 1
ATOM 636 N N . LYS A 1 82 ? -28.801 -0.983 19.535 1.00 84.31 82 LYS A N 1
ATOM 637 C CA . LYS A 1 82 ? -29.227 0.412 19.764 1.00 84.31 82 LYS A CA 1
ATOM 638 C C . LYS A 1 82 ? -28.063 1.331 20.155 1.00 84.31 82 LYS A C 1
ATOM 640 O O . LYS A 1 82 ? -28.016 2.496 19.759 1.00 84.31 82 LYS A O 1
ATOM 645 N N . ARG A 1 83 ? -27.116 0.823 20.945 1.00 81.44 83 ARG A N 1
ATOM 646 C CA . ARG A 1 83 ? -25.933 1.582 21.377 1.00 81.44 83 ARG A CA 1
ATOM 647 C C . ARG A 1 83 ? -24.925 1.727 20.242 1.00 81.44 83 ARG A C 1
ATOM 649 O O . ARG A 1 83 ? -24.288 2.769 20.096 1.00 81.44 83 ARG A O 1
ATOM 656 N N . TYR A 1 84 ? -24.808 0.693 19.419 1.00 83.19 84 TYR A N 1
ATOM 657 C CA . TYR A 1 84 ? -23.984 0.738 18.223 1.00 83.19 84 TYR A CA 1
ATOM 658 C C . TYR A 1 84 ? -24.536 1.728 17.182 1.00 83.19 84 TYR A C 1
ATOM 660 O O . TYR A 1 84 ? -23.799 2.596 16.717 1.00 83.19 84 TYR A O 1
ATOM 668 N N . SER A 1 85 ? -25.842 1.692 16.882 1.00 78.69 85 SER A N 1
ATOM 669 C CA . SER A 1 85 ? -26.454 2.592 15.891 1.00 78.69 85 SER A CA 1
ATOM 670 C C . SER A 1 85 ? -26.390 4.067 16.297 1.00 78.69 85 SER A C 1
ATOM 672 O O . SER A 1 85 ? -26.066 4.920 15.476 1.00 78.69 85 SER A O 1
ATOM 674 N N . THR A 1 86 ? -26.615 4.379 17.574 1.00 81.94 86 THR A N 1
ATOM 675 C CA . THR A 1 86 ? -26.464 5.746 18.107 1.00 81.94 86 THR A CA 1
ATOM 676 C C . THR A 1 86 ? -25.022 6.247 18.045 1.00 81.94 86 THR A C 1
ATOM 678 O O . THR A 1 86 ? -24.793 7.425 17.773 1.00 81.94 86 THR A O 1
ATOM 681 N N . SER A 1 87 ? -24.045 5.357 18.231 1.00 79.62 87 SER A N 1
ATOM 682 C CA . SER A 1 87 ? -22.625 5.691 18.082 1.00 79.62 87 SER A CA 1
ATOM 683 C C . SER A 1 87 ? -22.269 5.979 16.620 1.00 79.62 87 SER A C 1
ATOM 685 O O . SER A 1 87 ? -21.589 6.964 16.345 1.00 79.62 87 SER A O 1
ATOM 687 N N . LEU A 1 88 ? -22.784 5.185 15.674 1.00 80.94 88 LEU A N 1
ATOM 688 C CA . LEU A 1 88 ? -22.602 5.427 14.238 1.00 80.94 88 LEU A CA 1
ATOM 689 C C . LEU A 1 88 ? -23.256 6.729 13.772 1.00 80.94 88 LEU A C 1
ATOM 691 O O . LEU A 1 88 ? -22.641 7.489 13.031 1.00 80.94 88 LEU A O 1
ATOM 695 N N . LEU A 1 89 ? -24.478 7.012 14.230 1.00 82.75 89 LEU A N 1
ATOM 696 C CA . LEU A 1 89 ? -25.171 8.262 13.915 1.00 82.75 89 LEU A CA 1
ATOM 697 C C . LEU A 1 89 ? -24.401 9.470 14.443 1.00 82.75 89 LEU A C 1
ATOM 699 O O . LEU A 1 89 ? -24.267 10.463 13.735 1.00 82.75 89 LEU A O 1
ATOM 703 N N . ARG A 1 90 ? -23.840 9.370 15.653 1.00 83.06 90 ARG A N 1
ATOM 704 C CA . ARG A 1 90 ? -22.983 10.419 16.205 1.00 83.06 90 ARG A CA 1
ATOM 705 C C . ARG A 1 90 ? -21.742 10.629 15.340 1.00 83.06 90 ARG A C 1
ATOM 707 O O . ARG A 1 90 ? -21.436 11.772 15.029 1.00 83.06 90 ARG A O 1
ATOM 714 N N . VAL A 1 91 ? -21.074 9.557 14.910 1.00 81.62 91 VAL A N 1
ATOM 715 C CA . VAL A 1 91 ? -19.924 9.655 13.995 1.00 81.62 91 VAL A CA 1
ATOM 716 C C . VAL A 1 91 ? -20.335 10.350 12.697 1.00 81.62 91 VAL A C 1
ATOM 718 O O . VAL A 1 91 ? -19.724 11.353 12.343 1.00 81.62 91 VAL A O 1
ATOM 721 N N . ALA A 1 92 ? -21.423 9.911 12.062 1.00 78.94 92 ALA A N 1
ATOM 722 C CA . ALA A 1 92 ? -21.930 10.495 10.819 1.00 78.94 92 ALA A CA 1
ATOM 723 C C . ALA A 1 92 ? -22.302 11.984 10.951 1.00 78.94 92 ALA A C 1
ATOM 725 O O . ALA A 1 92 ? -22.070 12.757 10.024 1.00 78.94 92 ALA A O 1
ATOM 726 N N . GLN A 1 93 ? -22.840 12.395 12.103 1.00 80.94 93 GLN A N 1
ATOM 727 C CA . GLN A 1 93 ? -23.174 13.793 12.402 1.00 80.94 93 GLN A CA 1
ATOM 728 C C . GLN A 1 93 ? -21.938 14.660 12.663 1.00 80.94 93 GLN A C 1
ATOM 730 O O . GLN A 1 93 ? -21.955 15.852 12.373 1.00 80.94 93 GLN A O 1
ATOM 735 N N . THR A 1 94 ? -20.875 14.081 13.223 1.00 81.75 94 THR A N 1
ATOM 736 C CA . THR A 1 94 ? -19.618 14.794 13.505 1.00 81.75 94 THR A CA 1
ATOM 737 C C . THR A 1 94 ? -18.644 14.813 12.326 1.00 81.75 94 THR A C 1
ATOM 739 O O . THR A 1 94 ? -17.707 15.609 12.326 1.00 81.75 94 THR A O 1
ATOM 742 N N . SER A 1 95 ? -18.835 13.945 11.330 1.00 78.56 95 SER A N 1
ATOM 743 C CA . SER A 1 95 ? -17.964 13.857 10.158 1.00 78.56 95 SER A CA 1
ATOM 744 C C . SER A 1 95 ? -18.183 15.024 9.198 1.00 78.56 95 SER A C 1
ATOM 746 O O . SER A 1 95 ? -19.308 15.357 8.832 1.00 78.56 95 SER A O 1
ATOM 748 N N . THR A 1 96 ? -17.084 15.624 8.743 1.00 83.62 96 THR A N 1
ATOM 749 C CA . THR A 1 96 ? -17.104 16.703 7.743 1.00 83.62 96 THR A CA 1
ATOM 750 C C . THR A 1 96 ? -17.129 16.115 6.327 1.00 83.62 96 THR A C 1
ATOM 752 O O . THR A 1 96 ? -16.675 14.993 6.109 1.00 83.62 96 THR A O 1
ATOM 755 N N . SER A 1 97 ? -17.587 16.872 5.321 1.00 79.12 97 SER A N 1
ATOM 756 C CA . SER A 1 97 ? -17.597 16.449 3.904 1.00 79.12 97 SER A CA 1
ATOM 757 C C . SER A 1 97 ? -16.244 15.915 3.404 1.00 79.12 97 SER A C 1
ATOM 759 O O . SER A 1 97 ? -16.198 15.016 2.566 1.00 79.12 97 SER A O 1
ATOM 761 N N . GLY A 1 98 ? -15.132 16.426 3.946 1.00 83.12 98 GLY A N 1
ATOM 762 C CA . GLY A 1 98 ? -13.782 15.957 3.626 1.00 83.12 98 GLY A CA 1
ATOM 763 C C . GLY A 1 98 ? -13.462 14.543 4.125 1.00 83.12 98 GLY A C 1
ATOM 764 O O . GLY A 1 98 ? -12.629 13.868 3.524 1.00 83.12 98 GLY A O 1
ATOM 765 N N . ASP A 1 99 ? -14.125 14.062 5.177 1.00 86.12 99 ASP A N 1
ATOM 766 C CA . ASP A 1 99 ? -13.879 12.725 5.726 1.00 86.12 99 ASP A CA 1
ATOM 767 C C . ASP A 1 99 ? -14.508 11.644 4.849 1.00 86.12 99 ASP A C 1
ATOM 769 O O . ASP A 1 99 ? -13.879 10.622 4.582 1.00 86.12 99 ASP A O 1
ATOM 773 N N . TYR A 1 100 ? -15.698 11.904 4.302 1.00 87.19 100 TYR A N 1
ATOM 774 C CA . TYR A 1 100 ? -16.342 11.005 3.343 1.00 87.19 100 TYR A CA 1
ATOM 775 C C . TYR A 1 100 ? -15.485 10.789 2.094 1.00 87.19 100 TYR A C 1
ATOM 777 O O . TYR A 1 100 ? -15.362 9.660 1.622 1.00 87.19 100 TYR A O 1
ATOM 785 N N . LEU A 1 101 ? -14.833 11.847 1.596 1.00 92.06 101 LEU A N 1
ATOM 786 C CA . LEU A 1 101 ? -13.919 11.731 0.462 1.00 92.06 101 LEU A CA 1
ATOM 787 C C . LEU A 1 101 ? -12.698 10.871 0.811 1.00 92.06 101 LEU A C 1
ATOM 789 O O . LEU A 1 101 ? -12.329 9.996 0.033 1.00 92.06 101 LEU A O 1
ATOM 793 N N . LYS A 1 102 ? -12.103 11.065 1.995 1.00 91.62 102 LYS A N 1
ATOM 794 C CA . LYS A 1 102 ? -10.971 10.246 2.463 1.00 91.62 102 LYS A CA 1
ATOM 795 C C . LYS A 1 102 ? -11.350 8.771 2.578 1.00 91.62 102 LYS A C 1
ATOM 797 O O . LYS A 1 102 ? -10.635 7.923 2.053 1.00 91.62 102 LYS A O 1
ATOM 802 N N . TYR A 1 103 ? -12.483 8.464 3.210 1.00 91.25 103 TYR A N 1
ATOM 803 C CA . TYR A 1 103 ? -12.967 7.087 3.318 1.00 91.25 103 TYR A CA 1
ATOM 804 C C . TYR A 1 103 ? -13.299 6.484 1.948 1.00 91.25 103 TYR A C 1
ATOM 806 O O . TYR A 1 103 ? -13.001 5.314 1.715 1.00 91.25 103 TYR A O 1
ATOM 814 N N . GLY A 1 104 ? -13.833 7.279 1.017 1.00 94.38 104 GLY A N 1
ATOM 815 C CA . GLY A 1 104 ? -14.027 6.869 -0.374 1.00 94.38 104 GLY A CA 1
ATOM 816 C C . GLY A 1 104 ? -12.709 6.514 -1.069 1.00 94.38 104 GLY A C 1
ATOM 817 O O . GLY A 1 104 ? -12.603 5.454 -1.684 1.00 94.38 104 GLY A O 1
ATOM 818 N N . CYS A 1 105 ? -11.676 7.345 -0.909 1.00 94.88 105 CYS A N 1
ATOM 819 C CA . CYS A 1 105 ? -10.337 7.059 -1.426 1.00 94.88 105 CYS A CA 1
ATOM 820 C C . CYS A 1 105 ? -9.760 5.765 -0.832 1.00 94.88 105 CYS A C 1
ATOM 822 O O . CYS A 1 105 ? -9.239 4.938 -1.578 1.00 94.88 105 CYS A O 1
ATOM 824 N N . TYR A 1 106 ? -9.899 5.545 0.480 1.00 94.56 106 TYR A N 1
ATOM 825 C CA . TYR A 1 106 ? -9.454 4.303 1.121 1.00 94.56 106 TYR A CA 1
ATOM 826 C C . TYR A 1 106 ? -10.211 3.076 0.616 1.00 94.56 106 TYR A C 1
ATOM 828 O O . TYR A 1 106 ? -9.600 2.033 0.395 1.00 94.56 106 TYR A O 1
ATOM 836 N N . LEU A 1 107 ? -11.517 3.191 0.370 1.00 95.94 107 LEU A N 1
ATOM 837 C CA . LEU A 1 107 ? -12.304 2.099 -0.198 1.00 95.94 107 LEU A CA 1
ATOM 838 C C . LEU A 1 107 ? -11.800 1.718 -1.596 1.00 95.94 107 LEU A C 1
ATOM 840 O O . LEU A 1 107 ? -11.564 0.541 -1.868 1.00 95.94 107 LEU A O 1
ATOM 844 N N . ILE A 1 108 ? -11.581 2.710 -2.464 1.00 96.88 108 ILE A N 1
ATOM 845 C CA . ILE A 1 108 ? -11.022 2.498 -3.807 1.00 96.88 108 ILE A CA 1
ATOM 846 C C . ILE A 1 108 ? -9.631 1.863 -3.711 1.00 96.88 108 ILE A C 1
ATOM 848 O O . ILE A 1 108 ? -9.317 0.944 -4.465 1.00 96.88 108 ILE A O 1
ATOM 852 N N . GLN A 1 109 ? -8.810 2.305 -2.760 1.00 94.31 109 GLN A N 1
ATOM 853 C CA . GLN A 1 109 ? -7.481 1.752 -2.532 1.00 94.31 109 GLN A CA 1
ATOM 854 C C . GLN A 1 109 ? -7.530 0.278 -2.094 1.00 94.31 109 GLN A C 1
ATOM 856 O O . GLN A 1 109 ? -6.764 -0.531 -2.616 1.00 94.31 109 GLN A O 1
ATOM 861 N N . ILE A 1 110 ? -8.447 -0.098 -1.197 1.00 94.81 110 ILE A N 1
ATOM 862 C CA . ILE A 1 110 ? -8.646 -1.495 -0.773 1.00 94.81 110 ILE A CA 1
ATOM 863 C C . ILE A 1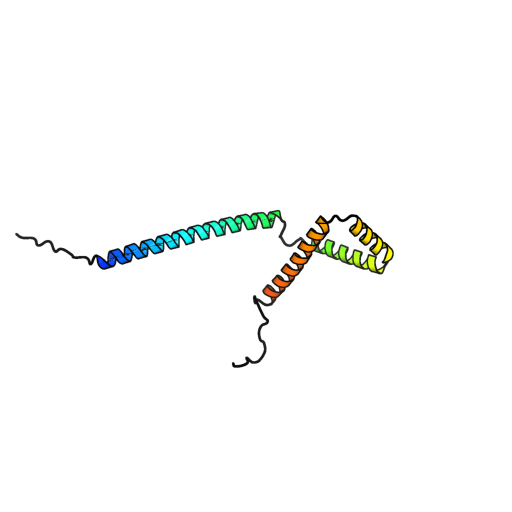 110 ? -9.082 -2.361 -1.960 1.00 94.81 110 ILE A C 1
ATOM 865 O O . ILE A 1 110 ? -8.520 -3.436 -2.169 1.00 94.81 110 ILE A O 1
ATOM 869 N N . LEU A 1 111 ? -10.032 -1.886 -2.771 1.00 96.06 111 LEU A N 1
ATOM 870 C CA . LEU A 1 111 ? -10.463 -2.586 -3.987 1.00 96.06 111 LEU A CA 1
ATOM 871 C C . LEU A 1 111 ? -9.316 -2.731 -4.997 1.00 96.06 111 LEU A C 1
ATOM 873 O O . LEU A 1 111 ? -9.149 -3.790 -5.603 1.00 96.06 111 LEU A O 1
ATOM 877 N N . GLY A 1 112 ? -8.486 -1.696 -5.131 1.00 95.31 112 GLY A N 1
ATOM 878 C CA . GLY A 1 112 ? -7.274 -1.732 -5.942 1.00 95.31 112 GLY A CA 1
ATOM 879 C C . GLY A 1 112 ? -6.290 -2.799 -5.461 1.00 95.31 112 GLY A C 1
ATOM 880 O O . GLY A 1 112 ? -5.830 -3.613 -6.261 1.00 95.31 112 GLY A O 1
ATOM 881 N N . PHE A 1 113 ? -6.003 -2.857 -4.157 1.00 94.31 113 PHE A N 1
ATOM 882 C CA . PHE A 1 113 ? -5.130 -3.886 -3.586 1.00 94.31 113 PHE A CA 1
ATOM 883 C C . PHE A 1 113 ? -5.706 -5.298 -3.709 1.00 94.31 113 PHE A C 1
ATOM 885 O O . PHE A 1 113 ? -4.949 -6.232 -3.967 1.00 94.31 113 PHE A O 1
ATOM 892 N N . PHE A 1 114 ? -7.025 -5.462 -3.592 1.00 94.25 114 PHE A N 1
ATOM 893 C CA . PHE A 1 114 ? -7.692 -6.741 -3.831 1.00 94.25 114 PHE A CA 1
ATOM 894 C C . PHE A 1 114 ? -7.479 -7.219 -5.277 1.00 94.25 114 PHE A C 1
ATOM 896 O O . PHE A 1 114 ? -7.003 -8.334 -5.495 1.00 94.25 114 PHE A O 1
ATOM 903 N N . ALA A 1 115 ? -7.724 -6.352 -6.264 1.00 93.31 115 ALA A N 1
ATOM 904 C CA . ALA A 1 115 ? -7.504 -6.669 -7.675 1.00 93.31 115 ALA A CA 1
ATOM 905 C C . ALA A 1 115 ? -6.024 -6.959 -7.990 1.00 93.31 115 ALA A C 1
ATOM 907 O O . ALA A 1 115 ? -5.714 -7.905 -8.716 1.00 93.31 115 ALA A O 1
ATOM 908 N N . LEU A 1 116 ? -5.094 -6.193 -7.408 1.00 93.44 116 LEU A N 1
ATOM 909 C CA . LEU A 1 116 ? -3.656 -6.464 -7.508 1.00 93.44 116 LEU A CA 1
ATOM 910 C C . LEU A 1 116 ? -3.297 -7.835 -6.920 1.00 93.44 116 LEU A C 1
ATOM 912 O O . LEU A 1 116 ? -2.523 -8.575 -7.528 1.00 93.44 116 LEU A O 1
ATOM 916 N N . GLY A 1 117 ? -3.889 -8.202 -5.782 1.00 92.31 117 GLY A N 1
ATOM 917 C CA . GLY A 1 117 ? -3.745 -9.525 -5.178 1.00 92.31 117 GLY A CA 1
ATOM 918 C C . GLY A 1 117 ? -4.211 -10.643 -6.109 1.00 92.31 117 GLY A C 1
ATOM 919 O O . GLY A 1 117 ? -3.499 -11.631 -6.284 1.00 92.31 117 GLY A O 1
ATOM 920 N N . GLU A 1 118 ? -5.348 -10.469 -6.786 1.00 90.88 118 GLU A N 1
ATOM 921 C CA . GLU A 1 118 ? -5.813 -11.435 -7.786 1.00 90.88 118 GLU A CA 1
ATOM 922 C C . GLU A 1 118 ? -4.886 -11.529 -9.005 1.00 90.88 118 GLU A C 1
ATOM 924 O O . GLU A 1 118 ? -4.683 -12.620 -9.541 1.00 90.88 118 GLU A O 1
ATOM 929 N N . ILE A 1 119 ? -4.329 -10.408 -9.473 1.00 92.69 119 ILE A N 1
ATOM 930 C CA . ILE A 1 119 ? -3.370 -10.385 -10.590 1.00 92.69 119 ILE A CA 1
ATOM 931 C C . ILE A 1 119 ? -2.106 -11.163 -10.213 1.00 92.69 119 ILE A C 1
ATOM 933 O O . ILE A 1 119 ? -1.650 -12.012 -10.983 1.00 92.69 119 ILE A O 1
ATOM 937 N N . VAL A 1 120 ? -1.563 -10.919 -9.016 1.00 91.81 120 VAL A N 1
ATOM 938 C CA . VAL A 1 120 ? -0.383 -11.626 -8.498 1.00 91.81 120 VAL A CA 1
ATOM 939 C C . VAL A 1 120 ? -0.689 -13.110 -8.286 1.00 91.81 120 VAL A C 1
ATOM 941 O O . VAL A 1 120 ? 0.083 -13.957 -8.733 1.00 91.81 120 VAL A O 1
ATOM 944 N N . GLY A 1 121 ? -1.837 -13.441 -7.687 1.00 89.31 121 GLY A N 1
ATOM 945 C CA . GLY A 1 121 ? -2.267 -14.823 -7.455 1.00 89.31 121 GLY A CA 1
ATOM 946 C C . GLY A 1 121 ? -2.474 -15.611 -8.752 1.00 89.31 121 GLY A C 1
ATOM 947 O O . GLY A 1 121 ? -2.052 -16.763 -8.858 1.00 89.31 121 GLY A O 1
ATOM 948 N N . ARG A 1 122 ? -3.050 -14.977 -9.783 1.00 88.75 122 ARG A N 1
ATOM 949 C CA . ARG A 1 122 ? -3.233 -15.584 -11.114 1.00 88.75 122 ARG A CA 1
ATOM 950 C C . ARG A 1 122 ? -1.978 -15.543 -11.987 1.00 88.75 122 ARG A C 1
ATOM 952 O O . ARG A 1 122 ? -1.917 -16.280 -12.970 1.00 88.75 122 ARG A O 1
ATOM 959 N N . ARG A 1 123 ? -0.990 -14.698 -11.661 1.00 89.38 123 ARG A N 1
ATOM 960 C CA . ARG A 1 123 ? 0.201 -14.399 -12.488 1.00 89.38 123 ARG A CA 1
ATOM 961 C C . ARG A 1 123 ? -0.159 -13.984 -13.923 1.00 89.38 123 ARG A C 1
ATOM 963 O O . ARG A 1 123 ? 0.573 -14.273 -14.867 1.00 89.38 123 ARG A O 1
ATOM 970 N N . LYS A 1 124 ? -1.312 -13.332 -14.095 1.00 84.06 124 LYS A N 1
ATOM 971 C CA . LYS A 1 124 ? -1.839 -12.857 -15.380 1.00 84.06 124 LYS A CA 1
ATOM 972 C C . LYS A 1 124 ? -2.473 -11.486 -15.198 1.00 84.06 124 LYS A C 1
ATOM 974 O O . LYS A 1 124 ? -3.199 -11.267 -14.234 1.00 84.06 124 LYS A O 1
ATOM 979 N N . LEU A 1 125 ? -2.204 -10.588 -16.146 1.00 83.38 125 LEU A N 1
ATOM 980 C CA . LEU A 1 125 ? -2.748 -9.226 -16.146 1.00 83.38 125 LEU A CA 1
ATOM 981 C C . LEU A 1 125 ? -4.231 -9.193 -16.541 1.00 83.38 125 LEU A C 1
ATOM 983 O O . LEU A 1 125 ? -4.968 -8.342 -16.057 1.00 83.38 125 LEU A O 1
ATOM 987 N N . ALA A 1 126 ? -4.670 -10.120 -17.397 1.00 81.94 126 ALA A N 1
ATOM 988 C CA . ALA A 1 126 ? -6.053 -10.229 -17.843 1.00 81.94 126 ALA A CA 1
ATOM 989 C C . ALA A 1 126 ? -6.444 -11.694 -18.092 1.00 81.94 126 ALA A C 1
ATOM 991 O O . ALA A 1 126 ? -5.636 -12.485 -18.586 1.00 81.94 126 ALA A O 1
ATOM 992 N N . GLY A 1 127 ? -7.699 -12.023 -17.777 1.00 76.19 127 GLY A N 1
ATOM 993 C CA . GLY A 1 127 ? -8.302 -13.334 -18.022 1.00 76.19 127 GLY A CA 1
ATOM 994 C C . GLY A 1 127 ? -7.869 -14.439 -17.053 1.00 76.19 127 GLY A C 1
ATOM 995 O O . GLY A 1 127 ? -6.899 -14.318 -16.300 1.00 76.19 127 GLY A O 1
ATOM 996 N N . TYR A 1 128 ? -8.611 -15.545 -17.080 1.00 74.31 128 TYR A N 1
ATOM 997 C CA . TYR A 1 128 ? -8.227 -16.778 -16.399 1.00 74.31 128 TYR A CA 1
ATOM 998 C C . TYR A 1 128 ? -7.393 -17.654 -17.341 1.00 74.31 128 TYR A C 1
ATOM 1000 O O . TYR A 1 128 ? -7.473 -17.519 -18.562 1.00 74.31 128 TYR A O 1
ATOM 1008 N N . PRO A 1 129 ? -6.527 -18.531 -16.819 1.00 69.75 129 PRO A N 1
ATOM 1009 C CA . PRO A 1 129 ? -5.948 -19.578 -17.642 1.00 69.75 129 PRO A CA 1
ATOM 1010 C C . PRO A 1 129 ? -7.053 -20.496 -18.160 1.00 69.75 129 PRO A C 1
ATOM 1012 O O . PRO A 1 129 ? -7.866 -20.982 -17.380 1.00 69.75 129 PRO A O 1
ATOM 1015 N N . ASP A 1 130 ? -7.078 -20.720 -19.471 1.00 75.56 130 ASP A N 1
ATOM 1016 C CA . ASP A 1 130 ? -7.929 -21.748 -20.052 1.00 75.56 130 ASP A CA 1
ATOM 1017 C C . ASP A 1 130 ? -7.410 -23.112 -19.599 1.00 75.56 130 ASP A C 1
ATOM 1019 O O . ASP A 1 130 ? -6.312 -23.533 -19.968 1.00 75.56 130 ASP A O 1
ATOM 1023 N N . TYR A 1 131 ? -8.197 -23.787 -18.766 1.00 72.44 131 TYR A N 1
ATOM 1024 C CA . TYR A 1 131 ? -7.931 -25.154 -18.314 1.00 72.44 131 TYR A CA 1
ATOM 1025 C C . TYR A 1 131 ? -8.724 -26.200 -19.122 1.00 72.44 131 TYR A C 1
ATOM 1027 O O . TYR A 1 131 ? -8.701 -27.382 -18.791 1.00 72.44 131 TYR A O 1
ATOM 1035 N N . GLY A 1 132 ? -9.441 -25.773 -20.168 1.00 75.00 132 GLY A N 1
ATOM 1036 C CA . GLY A 1 132 ? -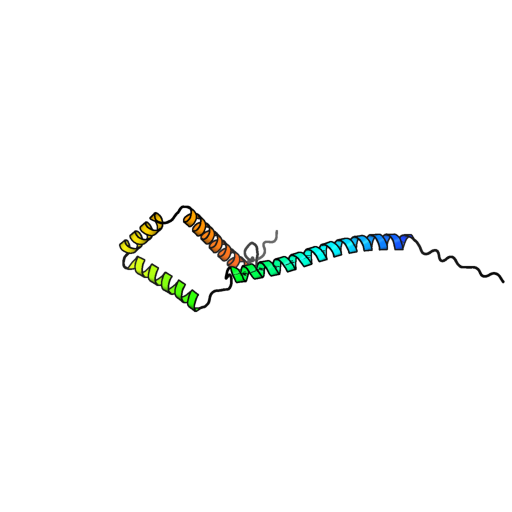10.237 -26.631 -21.050 1.00 75.00 132 GLY A CA 1
ATOM 1037 C C . GLY A 1 132 ? -9.543 -26.948 -22.382 1.00 75.00 132 GLY A C 1
ATOM 1038 O O . GLY A 1 132 ? -8.535 -26.319 -22.716 1.00 75.00 132 GLY A O 1
ATOM 1039 N N . PRO A 1 133 ? -10.069 -27.913 -23.166 1.00 73.81 133 PRO A N 1
ATOM 1040 C CA . PRO A 1 133 ? -9.560 -28.192 -24.504 1.00 73.81 133 PRO A CA 1
ATOM 1041 C C . PRO A 1 133 ? -9.623 -26.915 -25.343 1.00 73.81 133 PRO A C 1
ATOM 1043 O O . PRO A 1 133 ? -10.670 -26.268 -25.426 1.00 73.81 133 PRO A O 1
ATOM 1046 N N . LYS A 1 134 ? -8.483 -26.534 -25.928 1.00 72.19 134 LYS A N 1
ATOM 1047 C CA . LYS A 1 134 ? -8.385 -25.345 -26.777 1.00 72.19 134 LYS A CA 1
ATOM 1048 C C . LYS A 1 134 ? -9.404 -25.474 -27.905 1.00 72.19 134 LYS A C 1
ATOM 1050 O O . LYS A 1 134 ? -9.339 -26.434 -28.669 1.00 72.19 134 LYS A O 1
ATOM 1055 N N . LYS A 1 135 ? -10.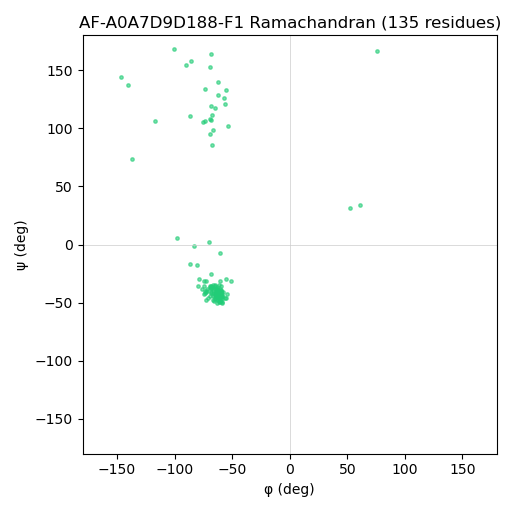331 -24.521 -28.010 1.00 68.25 135 LYS A N 1
ATOM 1056 C CA . LYS A 1 135 ? -11.136 -24.384 -29.223 1.00 68.25 135 LYS A CA 1
ATOM 1057 C C . LYS A 1 135 ? -10.177 -23.994 -30.348 1.00 68.25 135 LYS A C 1
ATOM 1059 O O . LYS A 1 135 ? -9.462 -23.003 -30.228 1.00 68.25 135 LYS A O 1
ATOM 1064 N N . SER A 1 136 ? -10.077 -24.857 -31.352 1.00 68.44 136 SER A N 1
ATOM 1065 C CA . SER A 1 136 ? -9.397 -24.568 -32.608 1.00 68.44 136 SER A CA 1
ATOM 1066 C C . SER A 1 136 ? -10.305 -23.646 -33.414 1.00 68.44 136 SER A C 1
ATOM 1068 O O . SER A 1 136 ? -11.336 -24.110 -33.906 1.00 68.44 136 SER A O 1
ATOM 1070 N N . ASP A 1 137 ? -9.943 -22.370 -33.478 1.00 61.47 137 ASP A N 1
ATOM 1071 C CA . ASP A 1 137 ? -10.452 -21.440 -34.488 1.00 61.47 137 ASP A CA 1
ATOM 1072 C C . ASP A 1 137 ? -9.647 -21.598 -35.788 1.00 61.47 137 ASP A C 1
ATOM 1074 O O . ASP A 1 137 ? -8.410 -21.810 -35.694 1.00 61.47 137 ASP A O 1
#